Protein AF-A0A7H0GR16-F1 (afdb_monomer_lite)

Sequence (155 aa):
MYKLFLFTLLLFGQAAHAQSVEFSKDRFGDDKEGLKAALRELKEGDSSYEMDPPRYEQALPHYLAAQKFNPDNAELNLKIGDCYLHSGFKPRALSFLQKSYKLSPDADPRIHYLLGRGLHLNGKWQEAIAEYKAAQPATGAKTPPHPGRYSQEDI

Structure (mmCIF, N/CA/C/O backbone):
data_AF-A0A7H0GR16-F1
#
_entry.id   AF-A0A7H0GR16-F1
#
loop_
_atom_site.group_PDB
_atom_site.id
_atom_site.type_symbol
_atom_site.label_atom_id
_atom_site.label_alt_id
_atom_site.label_comp_id
_atom_site.label_asym_id
_atom_site.label_entity_id
_atom_site.label_seq_id
_atom_site.pdbx_PDB_ins_code
_atom_site.Cartn_x
_atom_site.Cartn_y
_atom_site.Cartn_z
_atom_site.occupancy
_atom_site.B_iso_or_equiv
_atom_site.auth_seq_id
_atom_site.auth_comp_id
_atom_site.auth_asym_id
_atom_site.auth_atom_id
_atom_site.pdbx_PDB_model_num
ATOM 1 N N . MET A 1 1 ? -44.751 -43.645 -8.348 1.00 49.28 1 MET A N 1
ATOM 2 C CA . MET A 1 1 ? -43.565 -43.759 -9.223 1.00 49.28 1 MET A CA 1
ATOM 3 C C . MET A 1 1 ? -42.500 -42.822 -8.674 1.00 49.28 1 MET A C 1
ATOM 5 O O . MET A 1 1 ? -42.713 -41.621 -8.675 1.00 49.28 1 MET A O 1
ATOM 9 N N . TYR A 1 2 ? -41.446 -43.379 -8.072 1.00 49.69 2 TYR A N 1
ATOM 10 C CA . TYR A 1 2 ? -40.310 -42.639 -7.502 1.00 49.69 2 TYR A CA 1
ATOM 11 C C . TYR A 1 2 ? -39.407 -42.066 -8.607 1.00 49.69 2 TYR A C 1
ATOM 13 O O . TYR A 1 2 ? -39.333 -42.677 -9.674 1.00 49.69 2 TYR A O 1
ATOM 21 N N . LYS A 1 3 ? -38.631 -41.026 -8.242 1.00 46.84 3 LYS A N 1
ATOM 22 C CA . LYS A 1 3 ? -37.476 -40.377 -8.921 1.00 46.84 3 LYS A CA 1
ATOM 23 C C . LYS A 1 3 ? -37.846 -38.983 -9.460 1.00 46.84 3 LYS A C 1
ATOM 25 O O . LYS A 1 3 ? -38.825 -38.854 -10.170 1.00 46.84 3 LYS A O 1
ATOM 30 N N . LEU A 1 4 ? -37.133 -37.896 -9.173 1.00 46.56 4 LEU A N 1
ATOM 31 C CA . LEU A 1 4 ? -35.741 -37.754 -8.752 1.00 46.56 4 LEU A CA 1
ATOM 32 C C . LEU A 1 4 ? -35.584 -36.362 -8.103 1.00 46.56 4 LEU A C 1
ATOM 34 O O . LEU A 1 4 ? -35.709 -35.351 -8.786 1.00 46.56 4 LEU A O 1
ATOM 38 N N . PHE A 1 5 ? -35.336 -36.295 -6.793 1.00 52.44 5 PHE A N 1
ATOM 39 C CA . PHE A 1 5 ? -34.846 -35.068 -6.157 1.00 52.44 5 PHE A CA 1
ATOM 40 C C . PHE A 1 5 ? -33.394 -34.878 -6.612 1.00 52.44 5 PHE A C 1
ATOM 42 O O . PHE A 1 5 ? -32.508 -35.611 -6.172 1.00 52.44 5 PHE A O 1
ATOM 49 N N . LEU A 1 6 ? -33.149 -33.940 -7.527 1.00 48.59 6 LEU A N 1
ATOM 50 C CA . LEU A 1 6 ? -31.795 -33.545 -7.905 1.00 48.59 6 LEU A CA 1
ATOM 51 C C . LEU A 1 6 ? -31.261 -32.585 -6.831 1.00 48.59 6 LEU A C 1
ATOM 53 O O . LEU A 1 6 ? -31.446 -31.375 -6.905 1.00 48.59 6 LEU A O 1
ATOM 57 N N . PHE A 1 7 ? -30.624 -33.134 -5.799 1.00 52.19 7 PHE A N 1
ATOM 58 C CA . PHE A 1 7 ? -29.789 -32.357 -4.884 1.00 52.19 7 PHE A CA 1
ATOM 59 C C . PHE A 1 7 ? -28.440 -32.123 -5.573 1.00 52.19 7 PHE A C 1
ATOM 61 O O . PHE A 1 7 ? -27.514 -32.924 -5.457 1.00 52.19 7 PHE A O 1
ATOM 68 N N . THR A 1 8 ? -28.324 -31.044 -6.345 1.00 58.50 8 THR A N 1
ATOM 69 C CA . THR A 1 8 ? -27.016 -30.574 -6.815 1.00 58.50 8 THR A CA 1
ATOM 70 C C . THR A 1 8 ? -26.300 -29.926 -5.639 1.00 58.50 8 THR A C 1
ATOM 72 O O . THR A 1 8 ? -26.454 -28.734 -5.377 1.00 58.50 8 THR A O 1
ATOM 75 N N . LEU A 1 9 ? -25.542 -30.731 -4.896 1.00 52.06 9 LEU A N 1
ATOM 76 C CA . LEU A 1 9 ? -24.599 -30.247 -3.898 1.00 52.06 9 LEU A CA 1
ATOM 77 C C . LEU A 1 9 ? -23.421 -29.596 -4.643 1.00 52.06 9 LEU A C 1
ATOM 79 O O . LEU A 1 9 ? -22.426 -30.243 -4.964 1.00 52.06 9 LEU A O 1
ATOM 83 N N . LEU A 1 10 ? -23.569 -28.315 -4.979 1.00 50.91 10 LEU A N 1
ATOM 84 C CA . LEU A 1 10 ? -22.473 -27.474 -5.448 1.00 50.91 10 LEU A CA 1
ATOM 85 C C . LEU A 1 10 ? -21.538 -27.245 -4.256 1.00 50.91 10 LEU A C 1
ATOM 87 O O . LEU A 1 10 ? -21.734 -26.337 -3.451 1.00 50.91 10 LEU A O 1
ATOM 91 N N . LEU A 1 11 ? -20.534 -28.111 -4.121 1.00 51.34 11 LEU A N 1
ATOM 92 C CA . LEU A 1 11 ? -19.369 -27.863 -3.280 1.00 51.34 11 LEU A CA 1
ATOM 93 C C . LEU A 1 11 ? -18.577 -26.714 -3.915 1.00 51.34 11 LEU A C 1
ATOM 95 O O . LEU A 1 11 ? -17.584 -26.927 -4.608 1.00 51.34 11 LEU A O 1
ATOM 99 N N . PHE A 1 12 ? -19.032 -25.480 -3.697 1.00 54.50 12 PHE A N 1
ATOM 100 C CA . PHE A 1 12 ? -18.158 -24.322 -3.799 1.00 54.50 12 PHE A CA 1
ATOM 101 C C . PHE A 1 12 ? -17.090 -24.509 -2.727 1.00 54.50 12 PHE A C 1
ATOM 103 O O . PHE A 1 12 ? -17.328 -24.271 -1.543 1.00 54.50 12 PHE A O 1
ATOM 110 N N . GLY A 1 13 ? -15.918 -24.985 -3.142 1.00 46.47 13 GLY A N 1
ATOM 111 C CA . GLY A 1 13 ? -14.713 -24.840 -2.349 1.00 46.47 13 GLY A CA 1
ATOM 112 C C . GLY A 1 13 ? -14.520 -23.350 -2.123 1.00 46.47 13 GLY A C 1
ATOM 113 O O . GLY A 1 13 ? -14.035 -22.648 -3.005 1.00 46.47 13 GLY A O 1
ATOM 114 N N . GLN A 1 14 ? -14.951 -22.852 -0.967 1.00 46.44 14 GLN A N 1
ATOM 115 C CA . GLN A 1 14 ? -14.560 -21.532 -0.514 1.00 46.44 14 GLN A CA 1
ATOM 116 C C . GLN A 1 14 ? -13.076 -21.631 -0.176 1.00 46.44 14 GLN A C 1
ATOM 118 O O . GLN A 1 14 ? -12.684 -21.852 0.967 1.00 46.44 14 GLN A O 1
ATOM 123 N N . ALA A 1 15 ? -12.227 -21.496 -1.195 1.00 48.72 15 ALA A N 1
ATOM 124 C CA . ALA A 1 15 ? -10.941 -20.881 -0.963 1.00 48.72 15 ALA A CA 1
ATOM 125 C C . ALA A 1 15 ? -11.287 -19.527 -0.347 1.00 48.72 15 ALA A C 1
ATOM 127 O O . ALA A 1 15 ? -11.885 -18.682 -1.013 1.00 48.72 15 ALA A O 1
ATOM 128 N N . ALA A 1 16 ? -11.039 -19.382 0.953 1.00 51.00 16 ALA A N 1
ATOM 129 C CA . ALA A 1 16 ? -11.160 -18.116 1.644 1.00 51.00 16 ALA A CA 1
ATOM 130 C C . ALA A 1 16 ? -10.207 -17.143 0.942 1.00 51.00 16 ALA A C 1
ATOM 132 O O . ALA A 1 16 ? -9.014 -17.090 1.245 1.00 51.00 16 ALA A O 1
ATOM 133 N N . HIS A 1 17 ? -10.707 -16.445 -0.078 1.00 56.94 17 HIS A N 1
ATOM 134 C CA . HIS A 1 17 ? -10.008 -15.319 -0.655 1.00 56.94 17 HIS A CA 1
ATOM 135 C C . HIS A 1 17 ? -9.847 -14.338 0.496 1.00 56.94 17 HIS A C 1
ATOM 137 O O . HIS A 1 17 ? -10.836 -13.869 1.059 1.00 56.94 17 HIS A O 1
ATOM 143 N N . ALA A 1 18 ? -8.600 -14.119 0.913 1.00 74.88 18 ALA A N 1
ATOM 144 C CA . ALA A 1 18 ? -8.292 -13.050 1.842 1.00 74.88 18 ALA A CA 1
ATOM 145 C C . ALA A 1 18 ? -8.805 -11.773 1.171 1.00 74.88 18 ALA A C 1
ATOM 147 O O . ALA A 1 18 ? -8.311 -11.416 0.110 1.00 74.88 18 ALA A O 1
ATOM 148 N N . GLN A 1 19 ? -9.859 -11.181 1.718 1.00 88.12 19 GLN A N 1
ATOM 149 C CA . GLN A 1 19 ? -10.484 -9.978 1.186 1.00 88.12 19 GLN A CA 1
ATOM 150 C C . GLN A 1 19 ? -9.963 -8.784 1.979 1.00 88.12 19 GLN A C 1
ATOM 152 O O . GLN A 1 19 ? -9.722 -8.912 3.181 1.00 88.12 19 GLN A O 1
ATOM 157 N N . SER A 1 20 ? -9.812 -7.632 1.322 1.00 92.12 20 SER A N 1
ATOM 158 C CA . SER A 1 20 ? -9.526 -6.376 2.021 1.00 92.12 20 SER A CA 1
ATOM 159 C C . SER A 1 20 ? -10.516 -6.153 3.170 1.00 92.12 20 SER A C 1
ATOM 161 O O . SER A 1 20 ? -11.734 -6.214 2.989 1.00 92.12 20 SER A O 1
ATOM 163 N N . VAL A 1 21 ? -9.984 -5.900 4.361 1.00 92.69 21 VAL A N 1
ATOM 164 C CA . VAL A 1 21 ? -10.747 -5.541 5.551 1.00 92.69 21 VAL A CA 1
ATOM 165 C C . VAL A 1 21 ? -10.723 -4.026 5.694 1.00 92.69 21 VAL A C 1
ATOM 167 O O . VAL A 1 21 ? -9.659 -3.421 5.816 1.00 92.69 21 VAL A O 1
ATOM 170 N N . GLU A 1 22 ? -11.897 -3.405 5.716 1.00 93.75 22 GLU A N 1
ATOM 171 C CA . GLU A 1 22 ? -12.033 -1.958 5.890 1.00 93.75 22 GLU A CA 1
ATOM 172 C C . GLU A 1 22 ? -11.873 -1.513 7.346 1.00 93.75 22 GLU A C 1
ATOM 174 O O . GLU A 1 22 ? -12.306 -2.201 8.276 1.00 93.75 22 GLU A O 1
ATOM 179 N N . PHE A 1 23 ? -11.335 -0.307 7.546 1.00 93.81 23 PHE A N 1
ATOM 180 C CA . PHE A 1 23 ? -11.334 0.377 8.843 1.00 93.81 23 PHE A CA 1
ATOM 181 C C . PHE A 1 23 ? -12.739 0.891 9.175 1.00 93.81 23 PHE A C 1
ATOM 183 O O . PHE A 1 23 ? -13.062 2.066 9.024 1.00 93.81 23 PHE A O 1
ATOM 190 N N . SER A 1 24 ? -13.599 -0.020 9.623 1.00 93.12 24 SER A N 1
ATOM 191 C CA . SER A 1 24 ? -15.004 0.248 9.923 1.00 93.12 24 SER A CA 1
ATOM 192 C C . SER A 1 24 ? -15.401 -0.311 11.284 1.00 93.12 24 SER A C 1
ATOM 194 O O . SER A 1 24 ? -14.783 -1.241 11.806 1.00 93.12 24 SER A O 1
ATOM 196 N N . LYS A 1 25 ? -16.474 0.246 11.856 1.00 90.88 25 LYS A N 1
ATOM 197 C CA . LYS A 1 25 ? -17.015 -0.199 13.150 1.00 90.88 25 LYS A CA 1
ATOM 198 C C . LYS A 1 25 ? -17.369 -1.686 13.135 1.00 90.88 25 LYS A C 1
ATOM 200 O O . LYS A 1 25 ? -17.078 -2.378 14.102 1.00 90.88 25 LYS A O 1
ATOM 205 N N . ASP A 1 26 ? -17.893 -2.186 12.018 1.00 89.12 26 ASP A N 1
ATOM 206 C CA . ASP A 1 26 ? -18.278 -3.594 11.868 1.00 89.12 26 ASP A CA 1
ATOM 207 C C . ASP A 1 26 ? -17.077 -4.548 11.941 1.00 89.12 26 ASP A C 1
ATOM 209 O O . ASP A 1 26 ? -17.220 -5.697 12.352 1.00 89.12 26 ASP A O 1
ATOM 213 N N . ARG A 1 27 ? -15.881 -4.082 11.558 1.00 88.19 27 ARG A N 1
ATOM 214 C CA . ARG A 1 27 ? -14.647 -4.884 11.580 1.00 88.19 27 ARG A CA 1
ATOM 215 C C . ARG A 1 27 ? -13.882 -4.787 12.895 1.00 88.19 27 ARG A C 1
ATOM 217 O O . ARG A 1 27 ? -13.137 -5.705 13.215 1.00 88.19 27 ARG A O 1
ATOM 224 N N . PHE A 1 28 ? -14.085 -3.711 13.650 1.00 90.19 28 PHE A N 1
ATOM 225 C CA . PHE A 1 28 ? -13.410 -3.464 14.927 1.00 90.19 28 PHE A CA 1
ATOM 226 C C . PHE A 1 28 ? -14.270 -3.817 16.151 1.00 90.19 28 PHE A C 1
ATOM 228 O O . PHE A 1 28 ? -13.743 -3.924 17.255 1.00 90.19 28 PHE A O 1
ATOM 235 N N . GLY A 1 29 ? -15.578 -4.035 15.975 1.00 90.94 29 GLY A N 1
ATOM 236 C CA . GLY A 1 29 ? -16.484 -4.436 17.051 1.00 90.94 29 GLY A CA 1
ATOM 237 C C . GLY A 1 29 ? -16.448 -3.456 18.226 1.00 90.94 29 GLY A C 1
ATOM 238 O O . GLY A 1 29 ? -16.760 -2.271 18.076 1.00 90.94 29 GLY A O 1
ATOM 239 N N . ASP A 1 30 ? -16.045 -3.954 19.395 1.00 92.19 30 ASP A N 1
ATOM 240 C CA . ASP A 1 30 ? -15.948 -3.163 20.625 1.00 92.19 30 ASP A CA 1
ATOM 241 C C . ASP A 1 30 ? -14.656 -2.334 20.733 1.00 92.19 30 ASP A C 1
ATOM 243 O O . ASP A 1 30 ? -14.591 -1.424 21.565 1.00 92.19 30 ASP A O 1
ATOM 247 N N . ASP A 1 31 ? -13.657 -2.566 19.871 1.00 94.38 31 ASP A N 1
ATOM 248 C CA . ASP A 1 31 ? -12.394 -1.816 19.859 1.00 94.38 31 ASP A CA 1
ATOM 249 C C . ASP A 1 31 ? -12.530 -0.448 19.164 1.00 94.38 31 ASP A C 1
ATOM 251 O O . ASP A 1 31 ? -11.921 -0.133 18.137 1.00 94.38 31 ASP A O 1
ATOM 255 N N . LYS A 1 32 ? -13.386 0.398 19.737 1.00 94.75 32 LYS A N 1
ATOM 256 C CA . LYS A 1 32 ? -13.666 1.747 19.226 1.00 94.75 32 LYS A CA 1
ATOM 257 C C . LYS A 1 32 ? -12.453 2.664 19.339 1.00 94.75 32 LYS A C 1
ATOM 259 O O . LYS A 1 32 ? -12.243 3.501 18.461 1.00 94.75 32 LYS A O 1
ATOM 264 N N . GLU A 1 33 ? -11.667 2.511 20.402 1.00 96.19 33 GLU A N 1
ATOM 265 C CA . GLU A 1 33 ? -10.463 3.316 20.609 1.00 96.19 33 GLU A CA 1
ATOM 266 C C . GLU A 1 33 ? -9.342 2.897 19.655 1.00 96.19 33 GLU A C 1
ATOM 268 O O . GLU A 1 33 ? -8.689 3.774 19.091 1.00 96.19 33 GLU A O 1
ATOM 273 N N . GLY A 1 34 ? -9.173 1.599 19.381 1.00 95.88 34 GLY A N 1
ATOM 274 C CA . GLY A 1 34 ? -8.250 1.119 18.356 1.00 95.88 34 GLY A CA 1
ATOM 275 C C . GLY A 1 34 ? -8.650 1.568 16.955 1.00 95.88 34 GLY A C 1
ATOM 276 O O . GLY A 1 34 ? -7.804 2.077 16.220 1.00 95.88 34 GLY A O 1
ATOM 277 N N . LEU A 1 35 ? -9.942 1.512 16.605 1.00 96.94 35 LEU A N 1
ATOM 278 C CA . LEU A 1 35 ? -10.431 2.057 15.332 1.00 96.94 35 LEU A CA 1
ATOM 279 C C . LEU A 1 35 ? -10.138 3.557 15.216 1.00 96.94 35 LEU A C 1
ATOM 281 O O . LEU A 1 35 ? -9.635 4.023 14.196 1.00 96.94 35 LEU A O 1
ATOM 285 N N . LYS A 1 36 ? -10.431 4.329 16.264 1.00 97.69 36 LYS A N 1
ATOM 286 C CA . LYS A 1 36 ? -10.180 5.774 16.286 1.00 97.69 36 LYS A CA 1
ATOM 287 C C . LYS A 1 36 ? -8.688 6.094 16.179 1.00 97.69 36 LYS A C 1
ATOM 289 O O . LYS A 1 36 ? -8.322 7.014 15.449 1.00 97.69 36 LYS A O 1
ATOM 294 N N . ALA A 1 37 ? -7.838 5.348 16.882 1.00 98.06 37 ALA A N 1
ATOM 295 C CA . ALA A 1 37 ? -6.391 5.485 16.793 1.00 98.06 37 ALA A CA 1
ATOM 296 C C . ALA A 1 37 ? -5.899 5.175 15.375 1.00 98.06 37 ALA A C 1
ATOM 298 O O . ALA A 1 37 ? -5.179 5.985 14.799 1.00 98.06 37 ALA A O 1
ATOM 299 N N . ALA A 1 38 ? -6.352 4.071 14.777 1.00 97.81 38 ALA A N 1
ATOM 300 C CA . ALA A 1 38 ? -5.999 3.704 13.413 1.00 97.81 38 ALA A CA 1
ATOM 301 C C . ALA A 1 38 ? -6.417 4.771 12.393 1.00 97.81 38 ALA A C 1
ATOM 303 O O . ALA A 1 38 ? -5.596 5.190 11.584 1.00 97.81 38 ALA A O 1
ATOM 304 N N . LEU A 1 39 ? -7.657 5.266 12.468 1.00 97.94 39 LEU A N 1
ATOM 305 C CA . LEU A 1 39 ? -8.160 6.319 11.579 1.00 97.94 39 LEU A CA 1
ATOM 306 C C . LEU A 1 39 ? -7.390 7.637 11.737 1.00 97.94 39 LEU A C 1
ATOM 308 O O . LEU A 1 39 ? -7.191 8.351 10.757 1.00 97.94 39 LEU A O 1
ATOM 312 N N . ARG A 1 40 ? -6.931 7.966 12.953 1.00 98.50 40 ARG A N 1
ATOM 313 C CA . ARG A 1 40 ? -6.054 9.123 13.173 1.00 98.50 40 ARG A CA 1
ATOM 314 C C . ARG A 1 40 ? -4.722 8.943 12.450 1.00 98.50 40 ARG A C 1
ATOM 316 O O . ARG A 1 40 ? -4.300 9.855 11.753 1.00 98.50 40 ARG A O 1
ATOM 323 N N . GLU A 1 41 ? -4.077 7.790 12.608 1.00 98.69 41 GLU A N 1
ATOM 324 C CA . GLU A 1 41 ? -2.811 7.514 11.925 1.00 98.69 41 GLU A CA 1
ATOM 325 C C . GLU A 1 41 ? -2.989 7.500 10.399 1.00 98.69 41 GLU A C 1
ATOM 327 O O . GLU A 1 41 ? -2.183 8.095 9.696 1.00 98.69 41 GLU A O 1
ATOM 332 N N . LEU A 1 42 ? -4.071 6.914 9.875 1.00 98.31 42 LEU A N 1
ATOM 333 C CA . LEU A 1 42 ? -4.379 6.980 8.441 1.00 98.31 42 LEU A CA 1
ATOM 334 C C . LEU A 1 42 ? -4.479 8.424 7.958 1.00 98.31 42 LEU A C 1
ATOM 336 O O . LEU A 1 42 ? -3.807 8.782 7.002 1.00 98.31 42 LEU A O 1
ATOM 340 N N . LYS A 1 43 ? -5.216 9.275 8.678 1.00 98.19 43 LYS A N 1
ATOM 341 C CA . LYS A 1 43 ? -5.364 10.690 8.330 1.00 98.19 43 LYS A CA 1
ATOM 342 C C . LYS A 1 43 ? -4.026 11.441 8.290 1.00 98.19 43 LYS A C 1
ATOM 344 O O . LYS A 1 43 ? -3.799 12.227 7.374 1.00 98.19 43 LYS A O 1
ATOM 349 N N . GLU A 1 44 ? -3.155 11.239 9.277 1.00 98.31 44 GLU A N 1
ATOM 350 C CA . GLU A 1 44 ? -1.828 11.879 9.299 1.00 98.31 44 GLU A CA 1
ATOM 351 C C . GLU A 1 44 ? -0.918 11.343 8.178 1.00 98.31 44 GLU A C 1
ATOM 353 O O . GLU A 1 44 ? -0.194 12.105 7.527 1.00 98.31 44 GLU A O 1
ATOM 358 N N . GLY A 1 45 ? -0.997 10.035 7.908 1.00 97.88 45 GLY A N 1
ATOM 359 C CA . GLY A 1 45 ? -0.320 9.391 6.787 1.00 97.88 45 GLY A CA 1
ATOM 360 C C . GLY A 1 45 ? -0.770 9.954 5.440 1.00 97.88 45 GLY A C 1
ATOM 361 O O . GLY A 1 45 ? 0.074 10.388 4.656 1.00 97.88 45 GLY A O 1
ATOM 362 N N . ASP A 1 46 ? -2.083 10.019 5.213 1.00 96.75 46 ASP A N 1
ATOM 363 C CA . ASP A 1 46 ? -2.715 10.535 3.995 1.00 96.75 46 ASP A CA 1
ATOM 364 C C . ASP A 1 46 ? -2.339 12.004 3.770 1.00 96.75 46 ASP A C 1
ATOM 366 O O . ASP A 1 46 ? -1.866 12.354 2.693 1.00 96.75 46 ASP A O 1
ATOM 370 N N . SER A 1 47 ? -2.401 12.840 4.814 1.00 96.75 47 SER A N 1
ATOM 371 C CA . SER A 1 47 ? -1.974 14.248 4.768 1.00 96.75 47 SER A CA 1
ATOM 372 C C . SER A 1 47 ? -0.550 14.414 4.220 1.00 96.75 47 SER A C 1
ATOM 374 O O . SER A 1 47 ? -0.284 15.276 3.384 1.00 96.75 47 SER A O 1
ATOM 376 N N . SER A 1 48 ? 0.384 13.557 4.644 1.00 96.19 48 SER A N 1
ATOM 377 C CA . SER A 1 48 ? 1.767 13.579 4.151 1.00 96.19 48 SER A CA 1
ATOM 378 C C . SER A 1 48 ? 1.916 12.954 2.758 1.00 96.19 48 SER A C 1
ATOM 380 O O . SER A 1 48 ? 2.745 13.401 1.962 1.00 96.19 48 SER A O 1
ATOM 382 N N . TYR A 1 49 ? 1.149 11.905 2.465 1.00 95.62 49 TYR A N 1
ATOM 383 C CA . TYR A 1 49 ? 1.199 11.144 1.215 1.00 95.62 49 TYR A CA 1
ATOM 384 C C . TYR A 1 49 ? 0.582 11.905 0.033 1.00 95.62 49 TYR A C 1
ATOM 386 O O . TYR A 1 49 ? 1.056 11.775 -1.091 1.00 95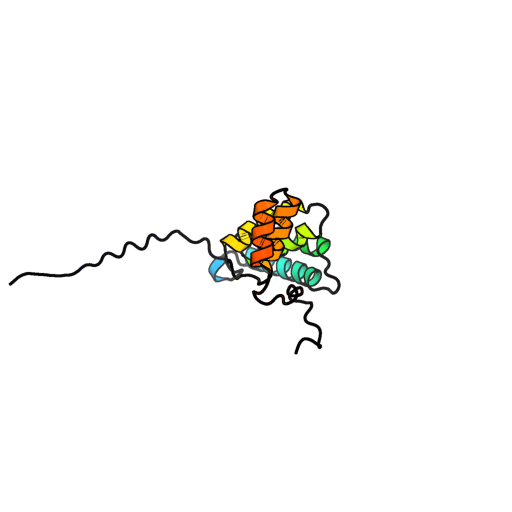.62 49 TYR A O 1
ATOM 394 N N . GLU A 1 50 ? -0.431 12.730 0.289 1.00 92.69 50 GLU A N 1
ATOM 395 C CA . GLU A 1 50 ? -1.164 13.511 -0.716 1.00 92.69 50 GLU A CA 1
ATOM 396 C C . G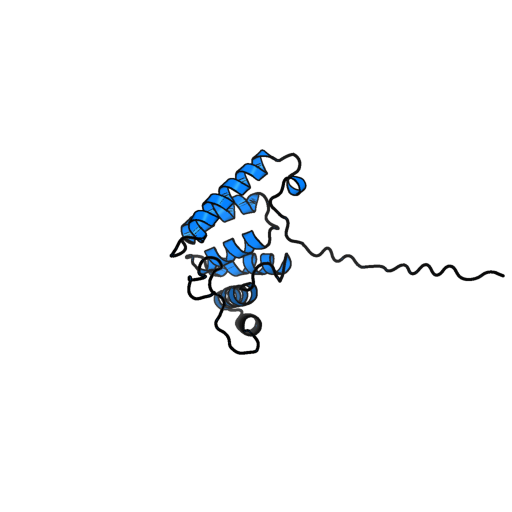LU A 1 50 ? -0.575 14.908 -0.966 1.00 92.69 50 GLU A C 1
ATOM 398 O O . GLU A 1 50 ? -1.015 15.608 -1.874 1.00 92.69 50 GLU A O 1
ATOM 403 N N . MET A 1 51 ? 0.441 15.317 -0.199 1.00 91.62 51 MET A N 1
ATOM 404 C CA . MET A 1 51 ? 1.205 16.541 -0.463 1.00 91.62 51 MET A CA 1
ATOM 405 C C . MET A 1 51 ? 1.779 16.570 -1.887 1.00 91.62 51 MET A C 1
ATOM 407 O O . MET A 1 51 ? 2.093 15.529 -2.465 1.00 91.62 51 MET A O 1
ATOM 411 N N . ASP A 1 52 ? 2.025 17.774 -2.406 1.00 88.31 52 ASP A N 1
ATOM 412 C CA . ASP A 1 52 ? 2.746 17.971 -3.664 1.00 88.31 52 ASP A CA 1
ATOM 413 C C . ASP A 1 52 ? 4.061 18.749 -3.431 1.00 88.31 52 ASP A C 1
ATOM 415 O O . ASP A 1 52 ? 4.024 19.948 -3.133 1.00 88.31 52 ASP A O 1
ATOM 419 N N . PRO A 1 53 ? 5.239 18.088 -3.496 1.00 90.62 53 PRO A N 1
ATOM 420 C CA . PRO A 1 53 ? 5.434 16.655 -3.744 1.00 90.62 53 PRO A CA 1
ATOM 421 C C . PRO A 1 53 ? 5.114 15.766 -2.514 1.00 90.62 53 PRO A C 1
ATOM 423 O O . PRO A 1 53 ? 5.247 16.233 -1.376 1.00 90.62 53 PRO A O 1
ATOM 426 N N . PRO A 1 54 ? 4.797 14.465 -2.712 1.00 92.81 54 PRO A N 1
ATOM 427 C CA . PRO A 1 54 ? 4.496 13.540 -1.619 1.00 92.81 54 PRO A CA 1
ATOM 428 C C . PRO A 1 54 ? 5.642 13.384 -0.622 1.00 92.81 54 PRO A C 1
ATOM 430 O O . PRO A 1 54 ? 6.807 13.213 -0.996 1.00 92.81 54 PRO A O 1
ATOM 433 N N . ARG A 1 55 ? 5.304 13.356 0.669 1.00 96.06 55 ARG A N 1
ATOM 434 C CA . ARG A 1 55 ? 6.255 13.180 1.776 1.00 96.06 55 ARG A CA 1
ATOM 435 C C . ARG A 1 55 ? 6.240 11.735 2.276 1.00 96.06 55 ARG A C 1
ATOM 437 O O . ARG A 1 55 ? 5.868 11.459 3.414 1.00 96.06 55 ARG A O 1
ATOM 444 N N . TYR A 1 56 ? 6.674 10.799 1.428 1.00 96.06 56 TYR A N 1
ATOM 445 C CA . TYR A 1 56 ? 6.614 9.352 1.699 1.00 96.06 56 TYR A CA 1
ATOM 446 C C . TYR A 1 56 ? 7.268 8.925 3.019 1.00 96.06 56 TYR A C 1
ATOM 448 O O . TYR A 1 56 ? 6.728 8.070 3.720 1.00 96.06 56 TYR A O 1
ATOM 456 N N . GLU A 1 57 ? 8.410 9.521 3.374 1.00 95.75 57 GLU A N 1
ATOM 457 C CA . GLU A 1 57 ? 9.113 9.212 4.628 1.00 95.75 57 GLU A CA 1
ATOM 458 C C . GLU A 1 57 ? 8.335 9.662 5.872 1.00 95.75 57 GLU A C 1
ATOM 460 O O . GLU A 1 57 ? 8.447 9.024 6.916 1.00 95.75 57 GLU A O 1
ATOM 46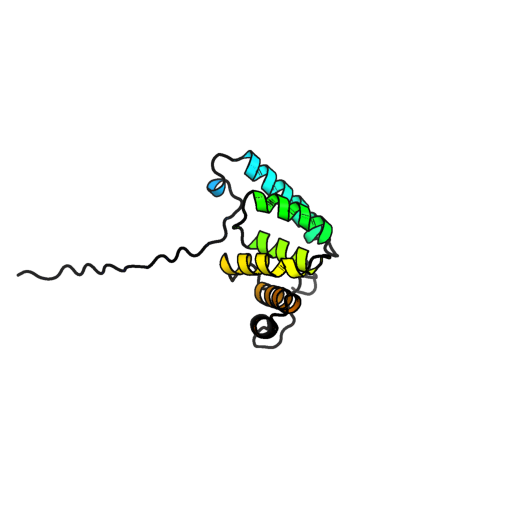5 N N . GLN A 1 58 ? 7.520 10.717 5.757 1.00 97.81 58 GLN A N 1
ATOM 466 C CA . GLN A 1 58 ? 6.662 11.204 6.842 1.00 97.81 58 GLN A CA 1
ATOM 467 C C . GLN A 1 58 ? 5.367 10.389 6.938 1.00 97.81 58 GLN A C 1
ATOM 469 O O . GLN A 1 58 ? 4.914 10.093 8.038 1.00 97.81 58 GLN A O 1
ATOM 474 N N . ALA A 1 59 ? 4.815 9.951 5.803 1.00 98.38 59 ALA A N 1
ATOM 475 C CA . ALA A 1 59 ? 3.610 9.123 5.765 1.00 98.38 59 ALA A CA 1
ATOM 476 C C . ALA A 1 59 ? 3.839 7.695 6.300 1.00 98.38 59 ALA A C 1
ATOM 478 O O . ALA A 1 59 ? 3.000 7.135 7.006 1.00 98.38 59 ALA A O 1
ATOM 479 N N . LEU A 1 60 ? 4.998 7.102 5.989 1.00 98.50 60 LEU A N 1
ATOM 480 C CA . LEU A 1 60 ? 5.325 5.714 6.325 1.00 98.50 60 LEU A CA 1
ATOM 481 C C . LEU A 1 60 ? 5.125 5.338 7.811 1.00 98.50 60 LEU A C 1
ATOM 483 O O . LEU A 1 60 ? 4.478 4.317 8.057 1.00 98.50 60 LEU A O 1
ATOM 487 N N . PRO A 1 61 ? 5.650 6.076 8.813 1.00 98.62 61 PRO A N 1
ATOM 488 C CA . PRO A 1 61 ? 5.473 5.705 10.219 1.00 98.62 61 PRO A CA 1
ATOM 489 C C . PRO A 1 61 ? 4.002 5.674 10.650 1.00 98.62 61 PRO A C 1
ATOM 491 O O . PRO A 1 61 ? 3.620 4.780 11.405 1.00 98.62 61 PRO A O 1
ATOM 494 N N . HIS A 1 62 ? 3.178 6.587 10.133 1.00 98.81 62 HIS A N 1
ATOM 495 C CA . HIS A 1 62 ? 1.745 6.627 10.411 1.00 98.81 62 HIS A CA 1
ATOM 496 C C . HIS A 1 62 ? 1.018 5.426 9.802 1.00 98.81 62 HIS A C 1
ATOM 498 O O . HIS A 1 62 ? 0.292 4.712 10.494 1.00 98.81 62 HIS A O 1
ATOM 504 N N . TYR A 1 63 ? 1.297 5.098 8.541 1.00 98.81 63 TYR A N 1
ATOM 505 C CA . TYR A 1 63 ? 0.717 3.905 7.928 1.00 98.81 63 TYR A CA 1
ATOM 506 C C . TYR A 1 63 ? 1.142 2.607 8.624 1.00 98.81 63 TYR A C 1
ATOM 508 O O . TYR A 1 63 ? 0.314 1.724 8.839 1.00 98.81 63 TYR A O 1
ATOM 516 N N . LEU A 1 64 ? 2.404 2.491 9.050 1.00 98.75 64 LEU A N 1
ATOM 517 C CA . LEU A 1 64 ? 2.864 1.345 9.841 1.00 98.75 64 LEU A CA 1
ATOM 518 C C . LEU A 1 64 ? 2.185 1.275 11.217 1.00 98.75 64 LEU A C 1
ATOM 520 O O . LEU A 1 64 ? 1.974 0.180 11.735 1.00 98.75 64 LEU A O 1
ATOM 524 N N . ALA A 1 65 ? 1.838 2.415 11.820 1.00 98.69 65 ALA A N 1
ATOM 525 C CA . ALA A 1 65 ? 1.063 2.450 13.056 1.00 98.69 65 ALA A CA 1
ATOM 526 C C . ALA A 1 65 ? -0.385 1.986 12.826 1.00 98.69 65 ALA A C 1
ATOM 528 O O . ALA A 1 65 ? -0.855 1.123 13.567 1.00 98.69 65 ALA A O 1
ATOM 529 N N . ALA A 1 66 ? -1.051 2.460 11.766 1.00 98.44 66 ALA A N 1
ATOM 530 C CA . ALA A 1 66 ? -2.384 1.997 11.369 1.00 98.44 66 ALA A CA 1
ATOM 531 C C . ALA A 1 66 ? -2.410 0.490 11.046 1.00 98.44 66 ALA A C 1
ATOM 533 O O . ALA A 1 66 ? -3.343 -0.219 11.425 1.00 98.44 66 ALA A O 1
ATOM 534 N N . GLN A 1 67 ? -1.352 -0.029 10.414 1.00 98.38 67 GLN A N 1
ATOM 535 C CA . GLN A 1 67 ? -1.261 -1.437 10.018 1.00 98.38 67 GLN A CA 1
ATOM 536 C C . GLN A 1 67 ? -1.305 -2.398 11.212 1.00 98.38 67 GLN A C 1
ATOM 538 O O . GLN A 1 67 ? -1.786 -3.522 11.081 1.00 98.38 67 GLN A O 1
ATOM 543 N N . LYS A 1 68 ? -0.832 -1.969 12.390 1.00 97.81 68 LYS A N 1
ATOM 544 C CA . LYS A 1 68 ? -0.882 -2.787 13.614 1.00 97.81 68 LYS A CA 1
ATOM 545 C C . LYS A 1 68 ? -2.312 -3.136 14.023 1.00 97.81 68 LYS A C 1
ATOM 547 O O . LYS A 1 68 ? -2.513 -4.169 14.649 1.00 97.81 68 LYS A O 1
ATOM 552 N N . PHE A 1 69 ? -3.275 -2.285 13.675 1.00 97.19 69 PHE A N 1
ATOM 553 C CA . PHE A 1 69 ? -4.687 -2.495 13.975 1.00 97.19 69 PHE A CA 1
ATOM 554 C C . PHE A 1 69 ? -5.380 -3.363 12.929 1.00 97.19 69 PHE A C 1
ATOM 556 O O . PHE A 1 69 ? -6.229 -4.180 13.265 1.00 97.19 69 PHE A O 1
ATOM 563 N N . ASN A 1 70 ? -5.019 -3.196 11.657 1.00 95.94 70 ASN A N 1
ATOM 564 C CA . ASN A 1 70 ? -5.599 -3.970 10.571 1.00 95.94 70 ASN A CA 1
ATOM 565 C C . ASN A 1 70 ? -4.545 -4.231 9.485 1.00 95.94 70 ASN A C 1
ATOM 567 O O . ASN A 1 70 ? -4.348 -3.409 8.583 1.00 95.94 70 ASN A O 1
ATOM 571 N N . PRO A 1 71 ? -3.856 -5.380 9.552 1.00 96.69 71 PRO A N 1
ATOM 572 C CA . PRO A 1 71 ? -2.840 -5.721 8.574 1.00 96.69 71 PRO A CA 1
ATOM 573 C C . PRO A 1 71 ? -3.437 -6.188 7.241 1.00 96.69 71 PRO A C 1
ATOM 575 O O . PRO A 1 71 ? -2.671 -6.338 6.287 1.00 96.69 71 PRO A O 1
ATOM 578 N N . ASP A 1 72 ? -4.748 -6.429 7.160 1.00 96.62 72 ASP A N 1
ATOM 579 C CA . ASP A 1 72 ? -5.440 -7.032 6.015 1.00 96.62 72 ASP A CA 1
ATOM 580 C C . ASP A 1 72 ? -6.271 -6.014 5.215 1.00 96.62 72 ASP A C 1
ATOM 582 O O . ASP A 1 72 ? -7.233 -6.375 4.548 1.00 96.62 72 ASP A O 1
ATOM 586 N N . ASN A 1 73 ? -5.876 -4.739 5.218 1.00 97.50 73 ASN A N 1
ATOM 587 C CA . ASN A 1 73 ? -6.434 -3.713 4.334 1.00 97.50 73 ASN A CA 1
ATOM 588 C C . ASN A 1 73 ? -5.574 -3.549 3.065 1.00 97.50 73 ASN A C 1
ATOM 590 O O . ASN A 1 73 ? -4.367 -3.297 3.157 1.00 97.50 73 ASN A O 1
ATOM 594 N N . ALA A 1 74 ? -6.164 -3.715 1.879 1.00 97.06 74 ALA A N 1
ATOM 595 C CA . ALA A 1 74 ? -5.418 -3.705 0.619 1.00 97.06 74 ALA A CA 1
ATOM 596 C C . ALA A 1 74 ? -4.813 -2.329 0.301 1.00 97.06 74 ALA A C 1
ATOM 598 O O . ALA A 1 74 ? -3.635 -2.254 -0.061 1.00 97.06 74 ALA A O 1
ATOM 599 N N . GLU A 1 75 ? -5.580 -1.253 0.485 1.00 96.62 75 GLU A N 1
ATOM 600 C CA . GLU A 1 75 ? -5.149 0.121 0.208 1.00 96.62 75 GLU A CA 1
ATOM 601 C C . GLU A 1 75 ? -3.993 0.546 1.125 1.00 96.62 75 GLU A C 1
ATOM 603 O O . GLU A 1 75 ? -2.969 1.046 0.662 1.00 96.62 75 GLU A O 1
ATOM 608 N N . LEU A 1 76 ? -4.092 0.262 2.426 1.00 98.06 76 LEU A N 1
ATOM 609 C CA . LEU A 1 76 ? -3.034 0.564 3.385 1.00 98.06 76 LEU A CA 1
ATOM 610 C C . LEU A 1 76 ? -1.738 -0.182 3.051 1.00 98.06 76 LEU A C 1
ATOM 612 O O . LEU A 1 76 ? -0.655 0.404 3.077 1.00 98.06 76 LEU A O 1
ATOM 616 N N . ASN A 1 77 ? -1.824 -1.470 2.707 1.00 98.56 77 ASN A N 1
ATOM 6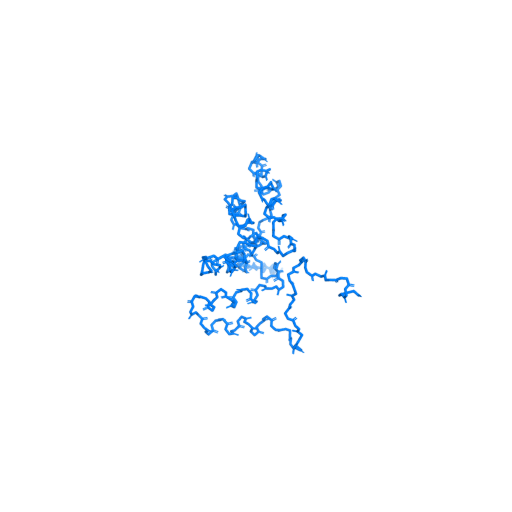17 C CA . ASN A 1 77 ? -0.644 -2.224 2.285 1.00 98.56 77 ASN A CA 1
ATOM 618 C C . ASN A 1 77 ? -0.040 -1.652 0.989 1.00 98.56 77 ASN A C 1
ATOM 620 O O . ASN A 1 77 ? 1.184 -1.612 0.858 1.00 98.56 77 ASN A O 1
ATOM 624 N N . LEU A 1 78 ? -0.860 -1.153 0.060 1.00 98.25 78 LEU A N 1
ATOM 625 C CA . LEU A 1 78 ? -0.369 -0.470 -1.135 1.00 98.25 78 LEU A CA 1
ATOM 626 C C . LEU A 1 78 ? 0.388 0.815 -0.785 1.00 98.25 78 LEU A C 1
ATOM 628 O O . LEU A 1 78 ? 1.530 0.980 -1.214 1.00 98.25 78 LEU A O 1
ATOM 632 N N . LYS A 1 79 ? -0.215 1.679 0.040 1.00 98.19 79 LYS A N 1
ATOM 633 C CA . LYS A 1 79 ? 0.376 2.941 0.514 1.00 98.19 79 LYS A CA 1
ATOM 634 C C . LYS A 1 79 ? 1.707 2.706 1.235 1.00 98.19 79 LYS A C 1
ATOM 636 O O . LYS A 1 79 ? 2.694 3.375 0.936 1.00 98.19 79 LYS A O 1
ATOM 641 N N . ILE A 1 80 ? 1.792 1.694 2.106 1.00 98.69 80 ILE A N 1
ATOM 642 C CA . ILE A 1 80 ? 3.052 1.307 2.770 1.00 98.69 80 ILE A CA 1
ATOM 643 C C . ILE A 1 80 ? 4.093 0.830 1.752 1.00 98.69 80 ILE A C 1
ATOM 645 O O . ILE A 1 80 ? 5.260 1.222 1.829 1.00 98.69 80 ILE A O 1
ATOM 649 N N . GLY A 1 81 ? 3.687 -0.007 0.796 1.00 98.44 81 GLY A N 1
ATOM 650 C CA . GLY A 1 81 ? 4.557 -0.477 -0.276 1.00 98.44 81 GLY A CA 1
ATOM 651 C C . GLY A 1 81 ? 5.144 0.673 -1.096 1.00 98.44 81 GLY A C 1
ATOM 652 O O . GLY A 1 81 ? 6.359 0.740 -1.288 1.00 98.44 81 GLY A O 1
ATOM 653 N N . ASP A 1 82 ? 4.301 1.611 -1.520 1.00 97.75 82 ASP A N 1
ATOM 654 C CA . ASP A 1 82 ? 4.708 2.788 -2.286 1.00 97.75 82 ASP A CA 1
ATOM 655 C C . ASP A 1 82 ? 5.622 3.721 -1.475 1.00 97.75 82 ASP A C 1
ATOM 657 O O . ASP A 1 82 ? 6.674 4.148 -1.960 1.00 97.75 82 ASP A O 1
ATOM 661 N N . CYS A 1 83 ? 5.305 3.945 -0.196 1.00 98.25 83 CYS A N 1
ATOM 662 C CA . CYS A 1 83 ? 6.192 4.646 0.729 1.00 98.25 83 CYS A CA 1
ATOM 663 C C . CYS A 1 83 ? 7.572 3.979 0.815 1.00 98.25 83 CYS A C 1
ATOM 665 O O . CYS A 1 83 ? 8.596 4.659 0.720 1.00 98.25 83 CYS A O 1
ATOM 667 N N . TYR A 1 84 ? 7.632 2.648 0.942 1.00 98.56 84 TYR A N 1
ATOM 668 C CA . TYR A 1 84 ? 8.908 1.938 0.972 1.00 98.56 84 TYR A CA 1
ATOM 669 C C . TYR A 1 84 ? 9.693 2.102 -0.332 1.00 98.56 84 TYR A C 1
ATOM 671 O O . TYR A 1 84 ? 10.898 2.348 -0.254 1.00 98.56 84 TYR A O 1
ATOM 679 N N . LEU A 1 85 ? 9.050 2.048 -1.506 1.00 97.88 85 LEU A N 1
ATOM 680 C CA . LEU A 1 85 ? 9.711 2.257 -2.807 1.00 97.88 85 LEU A CA 1
ATOM 681 C C . LEU A 1 85 ? 10.418 3.619 -2.919 1.00 97.88 85 LEU A C 1
ATOM 683 O O . LEU A 1 85 ? 11.383 3.749 -3.682 1.00 97.88 85 LEU A O 1
ATOM 687 N N . HIS A 1 86 ? 9.950 4.613 -2.165 1.00 96.19 86 HIS A N 1
ATOM 688 C CA . HIS A 1 86 ? 10.494 5.971 -2.113 1.00 96.19 86 HIS A CA 1
ATOM 689 C C . HIS A 1 86 ? 11.342 6.257 -0.862 1.00 96.19 86 HIS A C 1
ATOM 691 O O . HIS A 1 86 ? 11.803 7.379 -0.688 1.00 96.19 86 HIS A O 1
ATOM 697 N N . SER A 1 87 ? 11.593 5.249 -0.026 1.00 93.12 87 SER A N 1
ATOM 698 C CA . SER A 1 87 ? 12.403 5.354 1.196 1.00 93.12 87 SER A CA 1
ATOM 699 C C . SER A 1 87 ? 13.832 4.823 1.007 1.00 93.12 87 SER A C 1
ATOM 701 O O . SER A 1 87 ? 14.173 4.242 -0.028 1.00 93.12 87 SER A O 1
ATOM 703 N N . GLY A 1 88 ? 14.660 4.913 2.052 1.00 92.50 88 GLY A N 1
ATOM 704 C CA . GLY A 1 88 ? 15.952 4.215 2.121 1.00 92.50 88 GLY A CA 1
ATOM 705 C C . GLY A 1 88 ? 15.861 2.677 2.180 1.00 92.50 88 GLY A C 1
ATOM 706 O O . GLY A 1 88 ? 16.858 1.997 1.950 1.00 92.50 88 GLY A O 1
ATOM 707 N N . PHE A 1 89 ? 14.678 2.102 2.431 1.00 95.31 89 PHE A N 1
ATOM 708 C CA . PHE A 1 89 ? 14.462 0.660 2.643 1.00 95.31 89 PHE A CA 1
ATOM 709 C C . PHE A 1 89 ? 13.626 0.004 1.530 1.00 95.31 89 PHE A C 1
ATOM 711 O O . PHE A 1 89 ? 12.775 -0.850 1.792 1.00 95.31 89 PHE A O 1
ATOM 718 N N . LYS A 1 90 ? 13.878 0.387 0.273 1.00 96.31 90 LYS A N 1
ATOM 719 C CA . LYS A 1 90 ? 13.072 0.015 -0.907 1.00 96.31 90 LYS A CA 1
ATOM 720 C C . LYS A 1 90 ? 12.738 -1.472 -1.071 1.00 96.31 90 LYS A C 1
ATOM 722 O O . LYS A 1 90 ? 11.591 -1.757 -1.416 1.00 96.31 90 LYS A O 1
ATOM 727 N N . PRO A 1 91 ? 13.647 -2.431 -0.801 1.00 96.44 91 PRO A N 1
ATOM 728 C CA . PRO A 1 91 ? 13.329 -3.851 -0.962 1.00 96.44 91 PRO A CA 1
ATOM 729 C C . PRO A 1 91 ? 12.136 -4.329 -0.120 1.00 96.44 91 PRO A C 1
ATOM 731 O O . PRO A 1 91 ? 11.443 -5.258 -0.533 1.00 96.44 91 PRO A O 1
ATOM 734 N N . ARG A 1 92 ? 11.833 -3.663 1.009 1.00 97.94 92 ARG A N 1
ATOM 735 C CA . ARG A 1 92 ? 10.686 -4.003 1.871 1.00 97.94 92 ARG A CA 1
ATOM 736 C C . ARG A 1 92 ? 9.332 -3.793 1.199 1.00 97.94 92 ARG A C 1
ATOM 738 O O . ARG A 1 92 ? 8.366 -4.407 1.627 1.00 97.94 92 ARG A O 1
ATOM 745 N N . ALA A 1 93 ? 9.250 -2.977 0.148 1.00 98.44 93 ALA A N 1
ATOM 746 C CA . ALA A 1 93 ? 7.993 -2.690 -0.536 1.00 98.44 93 ALA A CA 1
ATOM 747 C C . ALA A 1 93 ? 7.285 -3.950 -1.055 1.00 98.44 93 ALA A C 1
ATOM 749 O O . ALA A 1 93 ? 6.059 -4.035 -1.007 1.00 98.44 93 ALA A O 1
ATOM 750 N N . LEU A 1 94 ? 8.056 -4.935 -1.533 1.00 98.56 94 LEU A N 1
ATOM 751 C CA . LEU A 1 94 ? 7.517 -6.089 -2.249 1.00 98.56 94 LEU A CA 1
ATOM 752 C C . LEU A 1 94 ? 6.498 -6.878 -1.417 1.00 98.56 94 LEU A C 1
ATOM 754 O O . LEU A 1 94 ? 5.440 -7.218 -1.938 1.00 98.56 94 LEU A O 1
ATOM 758 N N . SER A 1 95 ? 6.770 -7.130 -0.133 1.00 98.50 95 SER A N 1
ATOM 759 C CA . SER A 1 95 ? 5.863 -7.925 0.704 1.00 98.50 95 SER A CA 1
ATOM 760 C C . SER A 1 95 ? 4.512 -7.241 0.919 1.00 98.50 95 SER A C 1
ATOM 762 O O . SER A 1 95 ? 3.481 -7.909 0.908 1.00 98.50 95 SER A O 1
ATOM 764 N N . PHE A 1 96 ? 4.499 -5.916 1.076 1.00 98.62 96 PHE A N 1
ATOM 765 C CA . PHE A 1 96 ? 3.263 -5.153 1.259 1.00 98.62 96 PHE A CA 1
ATOM 766 C C . PHE A 1 96 ? 2.469 -5.052 -0.045 1.00 98.62 96 PHE A C 1
ATOM 768 O O . PHE A 1 96 ? 1.263 -5.277 -0.042 1.00 98.62 96 PHE A O 1
ATOM 775 N N . LEU A 1 97 ? 3.137 -4.818 -1.176 1.00 98.50 97 LEU A N 1
ATOM 776 C CA . LEU A 1 97 ? 2.478 -4.775 -2.485 1.00 98.50 97 LEU A CA 1
ATOM 777 C C . LEU A 1 97 ? 1.878 -6.135 -2.865 1.00 98.50 97 LEU A C 1
ATOM 779 O O . LEU A 1 97 ? 0.738 -6.202 -3.312 1.00 98.50 97 LEU A O 1
ATOM 783 N N . GLN A 1 98 ? 2.596 -7.235 -2.612 1.00 98.31 98 GLN A N 1
ATOM 784 C CA . GLN A 1 98 ? 2.063 -8.588 -2.811 1.00 98.31 98 GLN A CA 1
ATOM 785 C C . GLN A 1 98 ? 0.854 -8.861 -1.917 1.00 98.31 98 GLN A C 1
ATOM 787 O O . GLN A 1 98 ? -0.110 -9.488 -2.355 1.00 98.31 98 GLN A O 1
ATOM 792 N N . LYS A 1 99 ? 0.891 -8.385 -0.667 1.00 98.25 99 LYS A N 1
ATOM 793 C CA . LYS A 1 99 ? -0.242 -8.513 0.248 1.00 98.25 99 LYS A CA 1
ATOM 794 C C . LYS A 1 99 ? -1.448 -7.710 -0.236 1.00 98.25 99 LYS A C 1
ATOM 796 O O . LYS A 1 99 ? -2.543 -8.257 -0.250 1.00 98.25 99 LYS A O 1
ATOM 801 N N . SER A 1 100 ? -1.240 -6.469 -0.673 1.00 98.06 100 SER A N 1
ATOM 802 C CA . SER A 1 100 ? -2.283 -5.626 -1.264 1.00 98.06 100 SER A CA 1
ATOM 803 C C . SER A 1 100 ? -2.963 -6.328 -2.444 1.00 98.06 100 SER A C 1
ATOM 805 O O . SER A 1 100 ? -4.162 -6.584 -2.385 1.00 98.06 100 SER A O 1
ATOM 807 N N . TYR A 1 101 ? -2.179 -6.779 -3.430 1.00 97.06 101 TYR A N 1
ATOM 808 C CA . TYR A 1 101 ? -2.693 -7.491 -4.604 1.00 97.06 101 TYR A CA 1
ATOM 809 C C . TYR A 1 101 ? -3.443 -8.780 -4.245 1.00 97.06 101 TYR A C 1
ATOM 811 O O . TYR A 1 101 ? -4.473 -9.090 -4.834 1.00 97.06 101 TYR A O 1
ATOM 819 N N . LYS A 1 102 ? -2.959 -9.535 -3.250 1.00 97.12 102 LYS A N 1
ATOM 820 C CA . LYS A 1 102 ? -3.645 -10.746 -2.777 1.00 97.12 102 LYS A CA 1
ATOM 821 C C . LYS A 1 102 ? -5.011 -10.437 -2.151 1.00 97.12 102 LYS A C 1
ATOM 823 O O . LYS A 1 102 ? -5.913 -11.260 -2.280 1.00 97.12 102 LYS A O 1
ATOM 828 N N . LEU A 1 103 ? -5.130 -9.308 -1.449 1.00 96.12 103 LEU A N 1
ATOM 829 C CA . LEU A 1 103 ? -6.349 -8.885 -0.754 1.00 96.12 103 LEU A CA 1
ATOM 830 C C . LEU A 1 103 ? -7.394 -8.287 -1.702 1.00 96.12 103 LEU A C 1
ATOM 832 O O . LEU A 1 103 ? -8.593 -8.492 -1.514 1.00 96.12 103 LEU A O 1
ATOM 836 N N . SER A 1 104 ? -6.936 -7.519 -2.689 1.00 95.25 104 SER A N 1
ATOM 837 C CA . SER A 1 104 ? -7.757 -6.941 -3.751 1.00 95.25 104 SER A CA 1
ATOM 838 C C . SER A 1 104 ? -6.848 -6.613 -4.944 1.00 95.25 104 SER A C 1
ATOM 840 O O . SER A 1 104 ? -6.067 -5.659 -4.890 1.00 95.25 104 SER A O 1
ATOM 842 N N . PRO A 1 105 ? -6.915 -7.415 -6.023 1.00 92.94 105 PRO A N 1
ATOM 843 C CA . PRO A 1 105 ? -6.149 -7.180 -7.248 1.00 92.94 105 PRO A CA 1
ATOM 844 C C . PRO A 1 105 ? -6.460 -5.847 -7.941 1.00 92.94 105 PRO A C 1
ATOM 846 O O . PRO A 1 105 ? -5.675 -5.385 -8.761 1.00 92.94 105 PRO A O 1
ATOM 849 N N . ASP A 1 106 ? -7.605 -5.249 -7.626 1.00 88.81 106 ASP A N 1
ATOM 850 C CA . ASP A 1 106 ? -8.168 -4.031 -8.205 1.00 88.81 106 ASP A CA 1
ATOM 851 C C . ASP A 1 106 ? -8.141 -2.824 -7.250 1.00 88.81 106 ASP A C 1
ATOM 853 O O . ASP A 1 106 ? -8.682 -1.774 -7.587 1.00 88.81 106 ASP A O 1
ATOM 857 N N . ALA A 1 107 ? -7.480 -2.943 -6.088 1.00 84.38 107 ALA A N 1
ATOM 858 C CA . ALA A 1 107 ? -7.423 -1.886 -5.073 1.00 84.38 107 ALA A CA 1
ATOM 859 C C . ALA A 1 107 ? -6.826 -0.568 -5.592 1.00 84.38 107 ALA A C 1
ATOM 861 O O . ALA A 1 107 ? -7.172 0.504 -5.105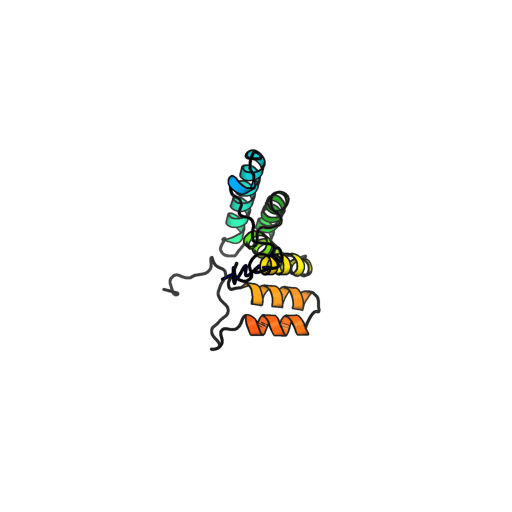 1.00 84.38 107 ALA A O 1
ATOM 862 N N . ASP A 1 108 ? -5.906 -0.640 -6.557 1.00 90.56 108 ASP A N 1
ATOM 863 C CA . ASP A 1 108 ? -5.300 0.534 -7.177 1.00 90.56 108 ASP A CA 1
ATOM 864 C C . ASP A 1 108 ? -4.838 0.199 -8.605 1.00 90.56 108 ASP A C 1
ATOM 866 O O . ASP A 1 108 ? -4.156 -0.814 -8.808 1.00 90.56 108 ASP A O 1
ATOM 870 N N . PRO A 1 109 ? -5.121 1.053 -9.604 1.00 90.44 109 PRO A N 1
ATOM 871 C CA . PRO A 1 109 ? -4.709 0.820 -10.991 1.00 90.44 109 PRO A CA 1
ATOM 872 C C . PRO A 1 109 ? -3.184 0.740 -11.180 1.00 90.44 109 PRO A C 1
ATOM 874 O O . PRO A 1 109 ? -2.704 0.225 -12.189 1.00 90.44 109 PRO A O 1
ATOM 877 N N . ARG A 1 110 ? -2.394 1.234 -10.221 1.00 92.38 110 ARG A N 1
ATOM 878 C CA . ARG A 1 110 ? -0.927 1.207 -10.249 1.00 92.38 110 ARG A CA 1
ATOM 879 C C . ARG A 1 110 ? -0.345 -0.113 -9.740 1.00 92.38 110 ARG A C 1
ATOM 881 O O . ARG A 1 110 ? 0.874 -0.273 -9.820 1.00 92.38 110 ARG A O 1
ATOM 888 N N . ILE A 1 111 ? -1.143 -1.048 -9.210 1.00 94.56 111 ILE A N 1
ATOM 889 C CA . ILE A 1 111 ? -0.632 -2.219 -8.472 1.00 94.56 111 ILE A CA 1
ATOM 890 C C . ILE A 1 111 ? 0.413 -3.028 -9.255 1.00 94.56 111 ILE A C 1
ATOM 892 O O . ILE A 1 111 ? 1.485 -3.307 -8.717 1.00 94.56 111 ILE A O 1
ATOM 896 N N . HIS A 1 112 ? 0.175 -3.313 -10.537 1.00 95.88 112 HIS A N 1
ATOM 897 C CA . HIS A 1 112 ? 1.122 -4.039 -11.390 1.00 95.88 112 HIS A CA 1
ATOM 898 C C . HIS A 1 112 ? 2.432 -3.263 -11.590 1.00 95.88 112 HIS A C 1
ATOM 900 O O . HIS A 1 112 ? 3.527 -3.817 -11.499 1.00 95.88 112 HIS A O 1
ATOM 906 N N . TYR A 1 113 ? 2.363 -1.942 -11.769 1.00 95.88 113 TYR A N 1
ATOM 907 C CA . TYR A 1 113 ? 3.565 -1.116 -11.887 1.00 95.88 113 TYR A CA 1
ATOM 908 C C . TYR A 1 113 ? 4.383 -1.121 -10.587 1.00 95.88 113 TYR A C 1
ATOM 910 O O . TYR A 1 113 ? 5.605 -1.295 -10.613 1.00 95.88 113 TYR A O 1
ATOM 918 N N . LEU A 1 114 ? 3.717 -0.961 -9.439 1.00 96.56 114 LEU A N 1
ATOM 919 C CA . LEU A 1 114 ? 4.373 -0.966 -8.133 1.00 96.56 114 LEU A CA 1
ATOM 920 C C . LEU A 1 114 ? 4.979 -2.343 -7.823 1.00 96.56 114 LEU A C 1
ATOM 922 O O . LEU A 1 114 ? 6.125 -2.408 -7.372 1.00 96.56 114 LEU A O 1
ATOM 926 N N . LEU A 1 115 ? 4.267 -3.439 -8.112 1.00 98.00 115 LEU A N 1
ATOM 927 C CA . LEU A 1 115 ? 4.786 -4.806 -7.992 1.00 98.00 115 LEU A CA 1
ATOM 928 C C . LEU A 1 115 ? 6.024 -5.011 -8.865 1.00 98.00 115 LEU A C 1
ATOM 930 O O . LEU A 1 115 ? 7.037 -5.500 -8.365 1.00 98.00 115 LEU A O 1
ATOM 934 N N . GLY A 1 116 ? 5.994 -4.558 -10.121 1.00 97.75 116 GLY A N 1
ATOM 935 C CA . GLY A 1 116 ? 7.156 -4.576 -11.009 1.00 97.75 116 GLY A CA 1
ATOM 936 C C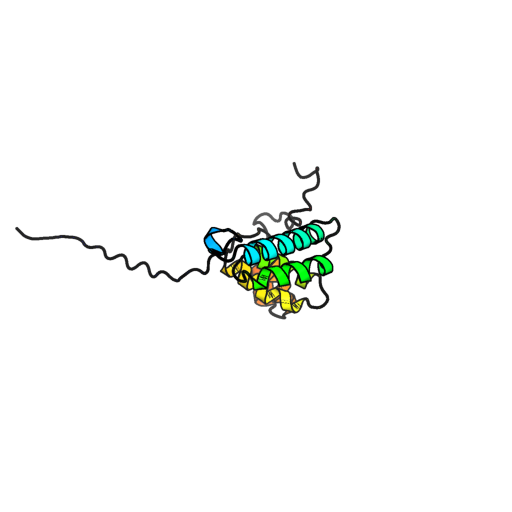 . GLY A 1 116 ? 8.369 -3.871 -10.396 1.00 97.75 116 GLY A C 1
ATOM 937 O O . GLY A 1 116 ? 9.475 -4.420 -10.400 1.00 97.75 116 GLY A O 1
ATOM 938 N N . ARG A 1 117 ? 8.169 -2.697 -9.777 1.00 97.88 117 ARG A N 1
ATOM 939 C CA . ARG A 1 117 ? 9.231 -1.976 -9.046 1.00 97.88 117 ARG A CA 1
ATOM 940 C C . ARG A 1 117 ? 9.747 -2.763 -7.849 1.00 97.88 117 ARG A C 1
ATOM 942 O O . ARG A 1 117 ? 10.961 -2.880 -7.681 1.00 97.88 117 ARG A O 1
ATOM 949 N N . GLY A 1 118 ? 8.851 -3.313 -7.035 1.00 98.00 118 GLY A N 1
ATOM 950 C CA . GLY A 1 118 ? 9.212 -4.126 -5.876 1.00 98.00 118 GLY A CA 1
ATOM 951 C C . GLY A 1 118 ? 10.024 -5.364 -6.264 1.00 98.00 118 GLY A C 1
ATOM 952 O O . GLY A 1 118 ? 11.055 -5.641 -5.652 1.00 98.00 118 GLY A O 1
ATOM 953 N N . LEU A 1 119 ? 9.600 -6.077 -7.309 1.00 98.56 119 LEU A N 1
ATOM 954 C CA . LEU A 1 119 ? 10.267 -7.271 -7.833 1.00 98.56 119 LEU A CA 1
ATOM 955 C C . LEU A 1 119 ? 11.643 -6.939 -8.418 1.00 98.56 119 LEU A C 1
ATOM 957 O O . LEU A 1 119 ? 12.620 -7.611 -8.086 1.00 98.56 119 LEU A O 1
ATOM 961 N N . HIS A 1 120 ? 11.741 -5.867 -9.211 1.00 97.88 120 HIS A N 1
ATOM 962 C CA . HIS A 1 120 ? 13.003 -5.360 -9.757 1.00 97.88 120 HIS A CA 1
ATOM 963 C C . HIS A 1 120 ? 14.015 -5.108 -8.633 1.00 97.88 120 HIS A C 1
ATOM 965 O O . HIS A 1 120 ? 15.132 -5.617 -8.670 1.00 97.88 120 HIS A O 1
ATOM 971 N N . LEU A 1 121 ? 13.622 -4.361 -7.598 1.00 97.56 121 LEU A N 1
ATOM 972 C CA . LEU A 1 121 ? 14.502 -4.017 -6.474 1.00 97.56 121 LEU A CA 1
ATOM 973 C C . LEU A 1 121 ? 14.923 -5.226 -5.626 1.00 97.56 121 LEU A C 1
ATOM 975 O O . LEU A 1 121 ? 15.897 -5.138 -4.883 1.00 97.56 121 LEU A O 1
ATOM 979 N N . ASN A 1 122 ? 14.204 -6.343 -5.740 1.00 98.12 122 ASN A N 1
ATOM 980 C CA . ASN A 1 122 ? 14.520 -7.613 -5.089 1.00 98.12 122 ASN A CA 1
ATOM 981 C C . ASN A 1 122 ? 15.222 -8.611 -6.033 1.00 98.12 122 ASN A C 1
ATOM 983 O O . ASN A 1 122 ? 15.350 -9.784 -5.694 1.00 98.12 122 ASN A O 1
ATOM 987 N N . GLY A 1 123 ? 15.661 -8.184 -7.223 1.00 98.00 123 GLY A N 1
ATOM 988 C CA . GLY A 1 123 ? 16.379 -9.040 -8.175 1.00 98.00 123 GLY A CA 1
ATOM 989 C C . GLY A 1 123 ? 15.509 -10.072 -8.901 1.00 98.00 123 GLY A C 1
ATOM 990 O O . GLY A 1 123 ? 16.028 -10.967 -9.566 1.00 98.00 123 GLY A O 1
ATOM 991 N N . LYS A 1 124 ? 14.182 -9.961 -8.803 1.00 98.31 124 LYS A N 1
ATOM 992 C CA . LYS A 1 124 ? 13.212 -10.864 -9.438 1.00 98.31 124 LYS A CA 1
ATOM 993 C C . LYS A 1 124 ? 12.848 -10.376 -10.837 1.00 98.31 124 LYS A C 1
ATOM 995 O O . LYS A 1 124 ? 11.711 -10.007 -11.121 1.00 98.31 124 LYS A O 1
ATOM 1000 N N . TRP A 1 125 ? 13.847 -10.335 -11.713 1.00 97.44 125 TRP A N 1
ATOM 1001 C CA . TRP A 1 125 ? 13.777 -9.656 -13.011 1.00 97.44 125 TRP A CA 1
ATOM 1002 C C . TRP A 1 125 ? 12.661 -10.173 -13.923 1.00 97.44 125 TRP A C 1
ATOM 1004 O O . TRP A 1 125 ? 11.938 -9.379 -14.520 1.00 97.44 125 TRP A O 1
ATOM 1014 N N . GLN A 1 126 ? 12.494 -11.495 -14.010 1.00 98.00 126 GLN A N 1
ATOM 1015 C CA . GLN A 1 126 ? 11.506 -12.100 -14.904 1.00 98.00 126 GLN A CA 1
ATOM 1016 C C . GLN A 1 126 ? 10.068 -11.806 -14.456 1.00 98.00 126 GLN A C 1
ATOM 1018 O O . GLN A 1 126 ? 9.225 -11.460 -15.282 1.00 98.00 126 GLN A O 1
ATOM 1023 N N . GLU A 1 127 ? 9.805 -11.896 -13.149 1.00 98.00 127 GLU A N 1
ATOM 1024 C CA . GLU A 1 127 ? 8.516 -11.531 -12.552 1.00 98.00 127 GLU A CA 1
ATOM 1025 C C . GLU A 1 127 ? 8.257 -10.026 -12.742 1.00 98.00 127 GLU A C 1
ATOM 1027 O O . GLU A 1 127 ? 7.174 -9.633 -13.164 1.00 98.00 127 GLU A O 1
ATOM 1032 N N . ALA A 1 128 ? 9.273 -9.179 -12.530 1.00 97.44 128 ALA A N 1
ATOM 1033 C CA . ALA A 1 128 ? 9.153 -7.735 -12.723 1.00 97.44 128 ALA A CA 1
ATOM 1034 C C . ALA A 1 128 ? 8.754 -7.366 -14.161 1.00 97.44 128 ALA A C 1
ATOM 1036 O O . ALA A 1 128 ? 7.891 -6.516 -14.363 1.00 97.44 128 ALA A O 1
ATOM 1037 N N . ILE A 1 129 ? 9.354 -8.015 -15.167 1.00 96.81 129 ILE A N 1
ATOM 1038 C CA . ILE A 1 129 ? 9.011 -7.807 -16.583 1.00 96.81 129 ILE A CA 1
ATOM 1039 C C . ILE A 1 129 ? 7.547 -8.166 -16.856 1.00 96.81 129 ILE A C 1
ATOM 1041 O O . ILE A 1 129 ? 6.889 -7.463 -17.622 1.00 96.81 129 ILE A O 1
ATOM 1045 N N . ALA A 1 130 ? 7.039 -9.248 -16.262 1.00 96.31 130 ALA A N 1
ATOM 1046 C CA . ALA A 1 130 ? 5.642 -9.641 -16.423 1.00 96.31 130 ALA A CA 1
ATOM 1047 C C . ALA A 1 130 ? 4.694 -8.579 -15.842 1.00 96.31 130 ALA A C 1
ATOM 1049 O O . ALA A 1 130 ? 3.778 -8.137 -16.534 1.00 96.31 130 ALA A O 1
ATOM 1050 N N . GLU A 1 131 ? 4.972 -8.099 -14.630 1.00 96.44 131 GLU A N 1
ATOM 1051 C CA . GLU A 1 131 ? 4.168 -7.066 -13.969 1.00 96.44 131 GLU A CA 1
ATOM 1052 C C . GLU A 1 131 ? 4.207 -5.723 -14.713 1.00 96.44 131 GLU A C 1
ATOM 1054 O O . GLU A 1 131 ? 3.176 -5.095 -14.942 1.00 96.44 131 GLU A O 1
ATOM 1059 N N . TYR A 1 132 ? 5.375 -5.299 -15.205 1.00 94.19 132 TYR A N 1
ATOM 1060 C CA . TYR A 1 132 ? 5.463 -4.082 -16.018 1.00 94.19 132 TYR A CA 1
ATOM 1061 C C . TYR A 1 132 ? 4.696 -4.175 -17.339 1.00 94.19 132 TYR A C 1
ATOM 1063 O O . TYR A 1 132 ? 4.206 -3.157 -17.822 1.00 94.19 132 TYR A O 1
ATOM 1071 N N . LYS A 1 133 ? 4.587 -5.370 -17.932 1.00 94.06 133 LYS A N 1
ATOM 1072 C CA . LYS A 1 133 ? 3.747 -5.590 -19.118 1.00 94.06 133 LYS A CA 1
ATOM 1073 C C . LYS A 1 133 ? 2.263 -5.534 -18.767 1.00 94.06 133 LYS A C 1
ATOM 1075 O O . LYS A 1 133 ? 1.507 -4.937 -19.521 1.00 94.06 133 LYS A O 1
ATOM 1080 N N . ALA A 1 134 ? 1.865 -6.102 -17.628 1.00 91.50 134 ALA A N 1
ATOM 1081 C CA . ALA A 1 134 ? 0.488 -6.033 -17.136 1.00 91.50 134 ALA A CA 1
ATOM 1082 C C . ALA A 1 134 ? 0.058 -4.599 -16.777 1.00 91.50 134 ALA A C 1
ATOM 1084 O O . ALA A 1 134 ? -1.111 -4.254 -16.910 1.00 91.50 134 ALA A O 1
ATOM 1085 N N . ALA A 1 135 ? 1.003 -3.747 -16.371 1.00 89.06 135 ALA A N 1
ATOM 1086 C CA . ALA A 1 135 ? 0.749 -2.341 -16.067 1.00 89.06 135 ALA A CA 1
ATOM 1087 C C . ALA A 1 135 ? 0.545 -1.447 -17.305 1.00 89.06 135 ALA A C 1
ATOM 1089 O O . ALA A 1 135 ? 0.047 -0.330 -17.169 1.00 89.06 135 ALA A O 1
ATOM 1090 N N . GLN A 1 136 ? 0.972 -1.883 -18.495 1.00 80.12 136 GLN A N 1
ATOM 1091 C CA . GLN A 1 136 ? 0.803 -1.094 -19.712 1.00 80.12 136 GLN A CA 1
ATOM 1092 C C . GLN A 1 136 ? -0.621 -1.272 -20.243 1.00 80.12 136 GLN A C 1
ATOM 1094 O O . GLN A 1 136 ? -1.035 -2.404 -20.506 1.00 80.12 136 GLN A O 1
ATOM 1099 N N . PRO A 1 137 ? -1.376 -0.184 -20.467 1.00 62.16 137 PRO A N 1
ATOM 1100 C CA . PRO A 1 137 ? -2.609 -0.286 -21.227 1.00 62.16 137 PRO A CA 1
ATOM 1101 C C . PRO A 1 137 ? -2.272 -0.819 -22.623 1.00 62.16 137 PRO A C 1
ATOM 1103 O O . PRO A 1 137 ? -1.265 -0.422 -23.215 1.00 62.16 137 PRO A O 1
ATOM 1106 N N . ALA A 1 138 ? -3.121 -1.700 -23.161 1.00 56.53 138 ALA A N 1
ATOM 1107 C CA . ALA A 1 138 ? -2.912 -2.411 -24.430 1.00 56.53 138 ALA A CA 1
ATOM 1108 C C . ALA A 1 138 ? -2.613 -1.503 -25.650 1.00 56.53 138 ALA A C 1
ATOM 1110 O O . ALA A 1 138 ? -2.248 -1.995 -26.714 1.00 56.53 138 ALA A O 1
ATOM 1111 N N . THR A 1 139 ? -2.754 -0.184 -25.501 1.00 55.38 139 THR A N 1
ATOM 1112 C CA . THR A 1 139 ? -2.582 0.849 -26.527 1.00 55.38 139 THR A CA 1
ATOM 1113 C C . THR A 1 139 ? -1.434 1.839 -26.263 1.00 55.38 139 THR A C 1
ATOM 1115 O O . THR A 1 139 ? -1.314 2.825 -26.982 1.00 55.38 139 THR A O 1
ATOM 1118 N N . GLY A 1 140 ? -0.552 1.602 -25.283 1.00 54.34 140 GLY A N 1
ATOM 1119 C CA . GLY A 1 140 ? 0.656 2.424 -25.080 1.00 54.34 140 GLY A CA 1
ATOM 1120 C C . GLY A 1 140 ? 0.426 3.790 -24.415 1.00 54.34 140 GLY A C 1
ATOM 1121 O O . GLY A 1 140 ? 1.264 4.685 -24.538 1.00 54.34 140 GLY A O 1
ATOM 1122 N N . ALA A 1 141 ? -0.692 3.974 -23.708 1.00 53.72 141 ALA A N 1
ATOM 1123 C CA . ALA A 1 141 ? -0.919 5.166 -22.891 1.00 53.72 141 ALA A CA 1
ATOM 1124 C C . ALA A 1 141 ? 0.018 5.217 -21.663 1.00 53.72 141 ALA A C 1
ATOM 1126 O O . ALA A 1 141 ? 0.456 4.190 -21.140 1.00 53.72 141 ALA A O 1
ATOM 1127 N N . LYS A 1 142 ? 0.349 6.444 -21.236 1.00 53.16 142 LYS A N 1
ATOM 1128 C CA . LYS A 1 142 ? 1.285 6.738 -20.139 1.00 53.16 142 LYS A CA 1
ATOM 1129 C C . LYS A 1 142 ? 0.799 6.136 -18.815 1.00 53.16 142 LYS A C 1
ATOM 1131 O O . LYS A 1 142 ? -0.401 6.071 -18.563 1.00 53.16 142 LYS A O 1
ATOM 1136 N N . THR A 1 143 ? 1.745 5.736 -17.964 1.00 54.44 143 THR A N 1
ATOM 1137 C CA . THR A 1 143 ? 1.487 5.220 -16.613 1.00 54.44 143 THR A CA 1
ATOM 1138 C C . THR A 1 143 ? 0.619 6.208 -15.827 1.00 54.44 143 THR A C 1
ATOM 1140 O O . THR A 1 143 ? 0.969 7.394 -15.809 1.00 54.44 143 THR A O 1
ATOM 1143 N N . PRO A 1 144 ? -0.478 5.764 -15.183 1.00 51.94 144 PRO A N 1
ATOM 1144 C CA . PRO A 1 144 ? -1.365 6.672 -14.476 1.00 51.94 144 PRO A CA 1
ATOM 1145 C C . PRO A 1 144 ? -0.596 7.414 -13.375 1.00 51.94 144 PRO A C 1
ATOM 1147 O O . PRO A 1 144 ? 0.218 6.802 -12.666 1.00 51.94 144 PRO A O 1
ATOM 1150 N N . PRO A 1 145 ? -0.806 8.735 -13.249 1.00 55.06 145 PRO A N 1
ATOM 1151 C CA . PRO A 1 145 ? -0.198 9.512 -12.188 1.00 55.06 145 PRO A CA 1
ATOM 1152 C C . PRO A 1 145 ? -0.683 9.010 -10.819 1.00 55.06 145 PRO A C 1
ATOM 1154 O O . PRO A 1 145 ? -1.669 8.284 -10.696 1.00 55.06 145 PRO A O 1
ATOM 1157 N N . HIS A 1 146 ? 0.045 9.371 -9.763 1.00 57.38 146 HIS A N 1
ATOM 1158 C CA . HIS A 1 146 ? -0.413 9.161 -8.388 1.00 57.38 146 HIS A CA 1
ATOM 1159 C C . HIS A 1 146 ? -1.858 9.690 -8.232 1.00 57.38 146 HIS A C 1
ATOM 1161 O O . HIS A 1 146 ? -2.143 10.739 -8.802 1.00 57.38 146 HIS A O 1
ATOM 1167 N N . PRO A 1 147 ? -2.760 9.059 -7.458 1.00 55.19 147 PRO A N 1
ATOM 1168 C CA . PRO A 1 147 ? -4.163 9.482 -7.331 1.00 55.19 147 PRO A CA 1
ATOM 1169 C C . PRO A 1 147 ? -4.377 10.922 -6.807 1.00 55.19 147 PRO A C 1
ATOM 1171 O O . PRO A 1 147 ? -5.490 11.425 -6.859 1.00 55.19 147 PRO A O 1
ATOM 1174 N N . GLY A 1 148 ? -3.314 11.611 -6.373 1.00 52.69 148 GLY A N 1
ATOM 1175 C CA . GLY A 1 148 ? -3.297 13.046 -6.032 1.00 52.69 148 GLY A CA 1
ATOM 1176 C C . GLY A 1 148 ? -2.647 13.962 -7.084 1.00 52.69 148 GLY A C 1
ATOM 1177 O O . GLY A 1 148 ? -2.372 15.118 -6.799 1.00 52.69 148 GLY A O 1
ATOM 1178 N N . ARG A 1 149 ? -2.332 13.447 -8.277 1.00 56.41 149 ARG A N 1
ATOM 1179 C CA . ARG A 1 149 ? -1.631 14.152 -9.367 1.00 56.41 149 ARG A CA 1
ATOM 1180 C C . ARG A 1 149 ? -2.497 14.370 -10.612 1.00 56.41 149 ARG A C 1
ATOM 1182 O O . ARG A 1 149 ? -1.944 14.650 -11.670 1.00 56.41 149 ARG A O 1
ATOM 1189 N N . TYR A 1 150 ? -3.818 14.243 -10.504 1.00 53.59 150 TYR A N 1
ATOM 1190 C CA . TYR A 1 150 ? -4.707 14.711 -11.568 1.00 53.59 150 TYR A CA 1
ATOM 1191 C C . TYR A 1 150 ? -4.562 16.234 -11.649 1.00 53.59 150 TYR A C 1
ATOM 1193 O O . TYR A 1 150 ? -5.004 16.951 -10.748 1.00 53.59 150 TYR A O 1
ATOM 1201 N N . SER A 1 151 ? -3.859 16.733 -12.667 1.00 48.31 151 SER A N 1
ATOM 1202 C CA . SER A 1 151 ? -3.810 18.171 -12.920 1.00 48.31 151 SER A CA 1
ATOM 1203 C C . SER A 1 151 ? -5.155 18.604 -13.509 1.00 48.31 151 SER A C 1
ATOM 1205 O O . SER A 1 151 ? -5.904 17.795 -14.053 1.00 48.31 151 SER A O 1
ATOM 1207 N N . GLN A 1 152 ? -5.479 19.898 -13.429 1.00 44.91 152 GLN A N 1
ATOM 1208 C CA . GLN A 1 152 ? -6.697 20.460 -14.041 1.00 44.91 152 GLN A CA 1
ATOM 1209 C C . GLN A 1 152 ? -6.761 20.277 -15.573 1.00 44.91 152 GLN A C 1
ATOM 1211 O O . GLN A 1 152 ? -7.741 20.670 -16.192 1.00 44.91 152 GLN A O 1
ATOM 1216 N N . GLU A 1 153 ? -5.723 19.704 -16.181 1.00 40.06 153 GLU A N 1
ATOM 1217 C CA . GLU A 1 153 ? -5.599 19.446 -17.615 1.00 40.06 153 GLU A CA 1
ATOM 1218 C C . GLU A 1 153 ? -6.113 18.046 -18.010 1.00 40.06 153 GLU A C 1
ATOM 1220 O O . GLU A 1 153 ? -6.213 17.758 -19.200 1.00 40.06 153 GLU A O 1
ATOM 1225 N N . ASP A 1 154 ? -6.449 17.191 -17.033 1.00 47.00 154 ASP A N 1
ATOM 1226 C CA . ASP A 1 154 ? -6.906 15.809 -17.245 1.00 47.00 154 ASP A CA 1
ATOM 1227 C C . ASP A 1 154 ? -8.454 15.659 -17.305 1.00 47.00 154 ASP A C 1
ATOM 1229 O O . ASP A 1 154 ? -8.961 14.536 -17.237 1.00 47.00 154 ASP A O 1
ATOM 1233 N N . ILE A 1 155 ? -9.213 16.763 -17.436 1.00 39.47 155 ILE A N 1
ATOM 1234 C CA . ILE A 1 155 ? -10.686 16.790 -17.634 1.00 39.47 155 ILE A CA 1
ATOM 1235 C C . ILE A 1 155 ? -11.041 17.438 -18.973 1.00 39.47 155 ILE A C 1
ATOM 1237 O O . ILE A 1 155 ? -10.550 18.559 -19.233 1.00 39.47 155 ILE A O 1
#

Secondary structure (DSSP, 8-state):
------------------PPPPSSHHHHTT-HHHHHHHHHHHHHHHHHHSSSS--HHHHHHHHHHHHTT-TT-HHHHHHHHHHHHTSTTGGGHHHHHHHHHHH-TTS-TTHHHHHHHHHHHTT-HHHHHHHHHHTS-TT-PPPPPPTT---TT--

pLDDT: mean 85.35, std 19.06, range [39.47, 98.81]

Foldseek 3Di:
DDDDDPPPPPPPPPPVQLAADDLDCVRCPPVPVLSVLLVVLQVQLCVQQLDVVHNLVRSQVSLVSSCVSPVSHLLSLQSNLVSLCVDPNNLVSQVSLVSSCSRPVVSDLCSLVSNLSNCVVVVVNVSSVVSVVVSADPPRDDRDDDPSPPDPVND

Radius of gyration: 19.76 Å; chains: 1; bounding box: 60×64×47 Å

InterPro domains:
  IPR011990 Tetratricopeptide-like helical domain superfamily [G3DSA:1.25.40.10] (27-142)
  IPR011990 Tetratricopeptide-like helical domain superfamily [SSF48452] (55-135)
  IPR019734 Tetratricopeptide repeat [PS50005] (74-107)

Organism: NCBI:txid1385715